Protein AF-A0A352EGH5-F1 (afdb_monomer_lite)

Sequence (110 aa):
MLSFKLWGNDFFRLSVKSLIQVILLFAGAKYGFWALTRVFLRNKSGNTYDEGRKYTIIQISKYLIYTVVIVIALETIGVKVTALLAASTALFVGLGLGLQDAFKDLSSGV

pLDDT: mean 77.27, std 14.77, range [36.56, 96.88]

Foldseek 3Di:
DDPDPPDDDPDWPPDVVLVVVLVVLVVVLVVVLVVVCVVLVVPPDDDPVVVVVSVVVSVVVNVVSVVVSVLVNCVSRVHPCVVVVVVVVVVVVVVCVVCVVVVVCVVVVD

Radius of gyration: 20.98 Å; chains: 1; bounding box: 51×36×54 Å

Structure (mmCIF, N/CA/C/O backbone):
data_AF-A0A352EGH5-F1
#
_entry.id   AF-A0A352EGH5-F1
#
loop_
_atom_site.group_PDB
_atom_site.id
_atom_site.type_symbol
_atom_site.label_atom_id
_atom_site.label_alt_id
_atom_site.label_comp_id
_atom_site.label_asym_id
_atom_site.label_entity_id
_atom_site.label_seq_id
_atom_site.pdbx_PDB_ins_code
_atom_site.Cartn_x
_atom_site.Cartn_y
_atom_site.Cartn_z
_atom_site.occupancy
_atom_site.B_iso_or_equiv
_atom_site.auth_seq_id
_atom_site.auth_comp_id
_atom_site.auth_asym_id
_atom_site.auth_atom_id
_atom_site.pdbx_PDB_model_num
ATOM 1 N N . MET A 1 1 ? -33.826 -17.198 20.526 1.00 36.56 1 MET A N 1
ATOM 2 C CA . MET A 1 1 ? -32.858 -18.266 20.196 1.00 36.56 1 MET A CA 1
ATOM 3 C C . MET A 1 1 ? -31.453 -17.669 20.148 1.00 36.56 1 MET A C 1
ATOM 5 O O . MET A 1 1 ? -31.142 -16.914 19.242 1.00 36.56 1 MET A O 1
ATOM 9 N N . LEU A 1 2 ? -30.690 -17.953 21.214 1.00 43.34 2 LEU A N 1
ATOM 10 C CA . LEU A 1 2 ? -29.228 -17.888 21.404 1.00 43.34 2 LEU A CA 1
ATOM 11 C C . LEU A 1 2 ? -28.482 -16.573 21.089 1.00 43.34 2 LEU A C 1
ATOM 13 O O . LEU A 1 2 ? -27.641 -16.499 20.199 1.00 43.34 2 LEU A O 1
ATOM 17 N N . SER A 1 3 ? -28.712 -15.570 21.943 1.00 52.97 3 SER A N 1
ATOM 18 C CA . SER A 1 3 ? -27.763 -14.481 22.212 1.00 52.97 3 SER A CA 1
ATOM 19 C C . SER A 1 3 ? -26.784 -14.938 23.302 1.00 52.97 3 SER A C 1
ATOM 21 O O . SER A 1 3 ? -27.116 -14.921 24.485 1.00 52.97 3 SER A O 1
ATOM 23 N N . PHE A 1 4 ? -25.598 -15.405 22.909 1.00 55.44 4 PHE A N 1
ATOM 24 C CA . PHE A 1 4 ? -24.517 -15.752 23.836 1.00 55.44 4 PHE A CA 1
ATOM 25 C C . PHE A 1 4 ? -23.601 -14.527 24.024 1.00 55.44 4 PHE A C 1
ATOM 27 O O . PHE A 1 4 ? -22.659 -14.306 23.264 1.00 55.44 4 PHE A O 1
ATOM 34 N N . LYS A 1 5 ? -23.909 -13.700 25.033 1.00 58.47 5 LYS A N 1
ATOM 35 C CA . LYS A 1 5 ? -22.984 -12.726 25.642 1.00 58.47 5 LYS A CA 1
ATOM 36 C C . LYS A 1 5 ? -22.303 -13.430 26.820 1.00 58.47 5 LYS A C 1
ATOM 38 O O . LYS A 1 5 ? -22.949 -13.620 27.842 1.00 58.47 5 LYS A O 1
ATOM 43 N N . LEU A 1 6 ? -21.041 -13.841 26.670 1.00 60.19 6 LEU A N 1
ATOM 44 C CA . LEU A 1 6 ? -20.316 -14.572 27.725 1.00 60.19 6 LEU A CA 1
ATOM 45 C C . LEU A 1 6 ? -19.438 -13.709 28.630 1.00 60.19 6 LEU A C 1
ATOM 47 O O . LEU A 1 6 ? -19.090 -14.170 29.707 1.00 60.19 6 LEU A O 1
ATOM 51 N N . TRP A 1 7 ? -19.086 -12.482 28.248 1.00 45.12 7 TRP A N 1
ATOM 52 C CA . TRP A 1 7 ? -18.328 -11.589 29.126 1.00 45.12 7 TRP A CA 1
ATOM 53 C C . TRP A 1 7 ? -18.297 -10.180 28.529 1.00 45.12 7 TRP A C 1
ATOM 55 O O . TRP A 1 7 ? -17.955 -10.015 27.358 1.00 45.12 7 TRP A O 1
ATOM 65 N N . GLY A 1 8 ? -18.682 -9.172 29.311 1.00 60.72 8 GLY A N 1
ATOM 66 C CA . GLY A 1 8 ? -18.516 -7.761 28.971 1.00 60.72 8 GLY A CA 1
ATOM 67 C C . GLY A 1 8 ? -17.147 -7.257 29.415 1.00 60.72 8 GLY A C 1
ATOM 68 O O . GLY A 1 8 ? -16.837 -7.332 30.596 1.00 60.72 8 GLY A O 1
ATOM 69 N N . ASN A 1 9 ? -16.350 -6.774 28.464 1.00 43.72 9 ASN A N 1
ATOM 70 C CA . ASN A 1 9 ? -15.312 -5.767 28.674 1.00 43.72 9 ASN A CA 1
ATOM 71 C C . ASN A 1 9 ? -15.113 -5.026 27.341 1.00 43.72 9 ASN A C 1
ATOM 73 O O . ASN A 1 9 ? -14.687 -5.606 26.342 1.00 43.72 9 ASN A O 1
ATOM 77 N N . ASP A 1 10 ? -15.472 -3.745 27.342 1.00 56.66 10 ASP A N 1
ATOM 78 C CA . ASP A 1 10 ? -15.596 -2.823 26.205 1.00 56.66 10 ASP A CA 1
ATOM 79 C C . ASP A 1 10 ? -14.270 -2.391 25.545 1.00 56.66 10 ASP A C 1
ATOM 81 O O . ASP A 1 10 ? -14.152 -1.263 25.076 1.00 56.66 10 ASP A O 1
ATOM 85 N N . PHE A 1 11 ? -13.254 -3.258 25.454 1.00 46.75 11 PHE A N 1
ATOM 86 C CA . PHE A 1 11 ? -11.950 -2.832 24.911 1.00 46.75 11 PHE A CA 1
ATOM 87 C C . PHE A 1 11 ? -11.363 -3.693 23.799 1.00 46.75 11 PHE A C 1
ATOM 89 O O . PHE A 1 11 ? -10.568 -3.181 23.019 1.00 46.75 11 PHE A O 1
ATOM 96 N N . PHE A 1 12 ? -11.800 -4.940 23.619 1.00 49.19 12 PHE A N 1
ATOM 97 C CA . PHE A 1 12 ? -11.346 -5.752 22.489 1.00 49.19 12 PHE A CA 1
ATOM 98 C C . PHE A 1 12 ? -12.459 -6.684 22.010 1.00 49.19 12 PHE A C 1
ATOM 100 O O . PHE A 1 12 ? -12.775 -7.685 22.647 1.00 49.19 12 PHE A O 1
ATOM 107 N N . ARG A 1 13 ? -13.024 -6.399 20.828 1.00 51.00 13 ARG A N 1
ATOM 108 C CA . ARG A 1 13 ? -13.897 -7.322 20.072 1.00 51.00 13 ARG A CA 1
ATOM 109 C C . ARG A 1 13 ? -13.072 -8.474 19.475 1.00 51.00 13 ARG A C 1
ATOM 111 O O . ARG A 1 13 ? -13.175 -8.776 18.285 1.00 51.00 13 ARG A O 1
ATOM 118 N N . LEU A 1 14 ? -12.249 -9.134 20.287 1.00 52.66 14 LEU A N 1
ATOM 119 C CA . LEU A 1 14 ? -11.620 -10.411 19.952 1.00 52.66 14 LEU A CA 1
ATOM 120 C C . LEU A 1 14 ? -12.695 -11.501 20.029 1.00 52.66 14 LEU A C 1
ATOM 122 O O . LEU A 1 14 ? -12.755 -12.314 20.942 1.00 52.66 14 LEU A O 1
ATOM 126 N N . SER A 1 15 ? -13.622 -11.453 19.077 1.00 61.34 15 SER A N 1
ATOM 127 C CA . SER A 1 15 ? -14.584 -12.514 18.829 1.00 61.34 15 SER A CA 1
ATOM 128 C C . SER A 1 15 ? -13.926 -13.531 17.900 1.00 61.34 15 SER A C 1
ATOM 130 O O . SER A 1 15 ? -13.140 -13.156 17.037 1.00 61.34 15 SER A O 1
ATOM 132 N N . VAL A 1 16 ? -14.286 -14.810 17.993 1.00 66.50 16 VAL A N 1
ATOM 133 C CA . VAL A 1 16 ? -13.816 -15.862 17.063 1.00 66.50 16 VAL A CA 1
ATOM 134 C C . VAL A 1 16 ? -13.963 -15.430 15.589 1.00 66.50 16 VAL A C 1
ATOM 136 O O . VAL A 1 16 ? -13.147 -15.788 14.743 1.00 66.50 16 VAL A O 1
ATOM 139 N N . LYS A 1 17 ? -14.943 -14.561 15.298 1.00 65.75 17 LYS A N 1
ATOM 140 C CA . LYS A 1 17 ? -15.120 -13.903 13.997 1.00 65.75 17 LYS A CA 1
ATOM 141 C C . LYS A 1 17 ? -13.915 -13.078 13.526 1.00 65.75 17 LYS A C 1
ATOM 143 O O . LYS A 1 17 ? -13.559 -13.216 12.363 1.00 65.75 17 LYS A O 1
ATOM 148 N N . SER A 1 18 ? -13.284 -12.250 14.364 1.00 66.06 18 SER A N 1
ATOM 149 C CA . SER A 1 18 ? -12.135 -11.428 13.940 1.00 66.06 18 SER A CA 1
ATOM 150 C C . SER A 1 18 ? -10.895 -12.282 13.686 1.00 66.06 18 SER A C 1
ATOM 152 O O . SER A 1 18 ? -10.163 -12.038 12.732 1.00 66.06 18 SER A O 1
ATOM 154 N N . LEU A 1 19 ? -10.716 -13.354 14.456 1.00 72.75 19 LEU A N 1
ATOM 155 C CA . LEU A 1 19 ? -9.631 -14.316 14.256 1.00 72.75 19 LEU A CA 1
ATOM 156 C C . LEU A 1 19 ? -9.785 -15.069 12.920 1.00 72.75 19 LEU A C 1
ATOM 158 O O . LEU A 1 19 ? -8.840 -15.157 12.137 1.00 72.75 19 LEU A O 1
ATOM 162 N N . ILE A 1 20 ? -11.006 -15.512 12.602 1.00 77.81 20 ILE A N 1
ATOM 163 C CA . ILE A 1 20 ? -11.352 -16.094 11.294 1.00 77.81 20 ILE A CA 1
ATOM 164 C C . ILE A 1 20 ? -11.155 -15.077 10.158 1.00 77.81 20 ILE A C 1
ATOM 166 O O . ILE A 1 20 ? -10.649 -15.433 9.095 1.00 77.81 20 ILE A O 1
ATOM 170 N N . GLN A 1 21 ? -11.520 -13.811 10.372 1.00 74.06 21 GLN A N 1
ATOM 171 C CA . GLN A 1 21 ? -11.407 -12.748 9.372 1.00 74.06 21 GLN A CA 1
ATOM 172 C C . GLN A 1 21 ? -9.944 -12.410 9.043 1.00 74.06 21 GLN A C 1
ATOM 174 O O . GLN A 1 21 ? -9.608 -12.241 7.873 1.00 74.06 21 GLN A O 1
ATOM 179 N N . VAL A 1 22 ? -9.053 -12.408 10.041 1.00 75.56 22 VAL A N 1
ATOM 180 C CA . VAL A 1 22 ? -7.603 -12.262 9.833 1.00 75.56 22 VAL A CA 1
ATOM 181 C C . VAL A 1 22 ? -7.045 -13.444 9.036 1.00 75.56 22 VAL A C 1
ATOM 183 O O . VAL A 1 22 ? -6.310 -13.235 8.072 1.00 75.56 22 VAL A O 1
ATOM 186 N N . ILE A 1 23 ? -7.433 -14.682 9.364 1.00 80.12 23 ILE A N 1
ATOM 187 C CA . ILE A 1 23 ? -7.014 -15.873 8.603 1.00 80.12 23 ILE A CA 1
ATOM 188 C C . ILE A 1 23 ? -7.489 -15.787 7.143 1.00 80.12 23 ILE A C 1
ATOM 190 O O . ILE A 1 23 ? -6.711 -16.059 6.229 1.00 80.12 23 ILE A O 1
ATOM 194 N N . LEU A 1 24 ? -8.735 -15.358 6.910 1.00 80.12 24 LEU A N 1
ATOM 195 C CA . LEU A 1 24 ? -9.287 -15.132 5.570 1.00 80.12 24 LEU A CA 1
ATOM 196 C C . LEU A 1 24 ? -8.528 -14.047 4.799 1.00 80.12 24 LEU A C 1
ATOM 198 O O . LEU A 1 24 ? -8.276 -14.220 3.609 1.00 80.12 24 LEU A O 1
ATOM 202 N N . LEU A 1 25 ? -8.116 -12.964 5.461 1.00 80.81 25 LEU A N 1
ATOM 203 C CA . LEU A 1 25 ? -7.296 -11.916 4.850 1.00 80.81 25 LEU A CA 1
ATOM 204 C C . LEU A 1 25 ? -5.921 -12.435 4.436 1.00 80.81 25 LEU A C 1
ATOM 206 O O . LEU A 1 25 ? -5.502 -12.202 3.304 1.00 80.81 25 LEU A O 1
ATOM 210 N N . PHE A 1 26 ? -5.238 -13.185 5.303 1.00 78.88 26 PHE A N 1
ATOM 211 C CA . PHE A 1 26 ? -3.960 -13.809 4.955 1.00 78.88 26 PHE A CA 1
ATOM 212 C C . PHE A 1 26 ? -4.110 -14.853 3.838 1.00 78.88 26 PHE A C 1
ATOM 214 O O . PHE A 1 26 ? -3.248 -14.947 2.961 1.00 78.88 26 PHE A O 1
ATOM 221 N N . ALA A 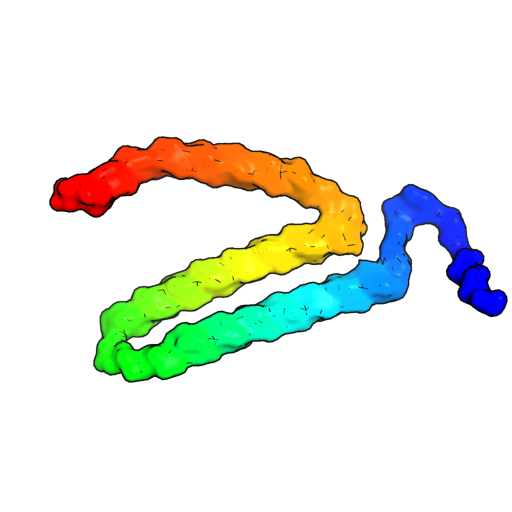1 27 ? -5.212 -15.607 3.816 1.00 83.75 27 ALA A N 1
ATOM 222 C CA . ALA A 1 27 ? -5.521 -16.528 2.726 1.00 83.75 27 ALA A CA 1
ATOM 223 C C . ALA A 1 27 ? -5.764 -15.778 1.403 1.00 83.75 27 ALA A C 1
ATOM 225 O O . ALA A 1 27 ? -5.193 -16.148 0.376 1.00 83.75 27 ALA A O 1
ATOM 226 N N . GLY A 1 28 ? -6.537 -14.688 1.437 1.00 80.62 28 GLY A N 1
ATOM 227 C CA . GLY A 1 28 ? -6.776 -13.806 0.294 1.00 80.62 28 GLY A CA 1
ATOM 228 C C . GLY A 1 28 ? -5.495 -13.152 -0.219 1.00 80.62 28 GLY A C 1
ATOM 229 O O . GLY A 1 28 ? -5.262 -13.121 -1.422 1.00 80.62 28 GLY A O 1
ATOM 230 N N . ALA A 1 29 ? -4.607 -12.726 0.679 1.00 78.38 29 ALA A N 1
ATOM 231 C CA . ALA A 1 29 ? -3.286 -12.199 0.349 1.00 78.38 29 ALA A CA 1
ATOM 232 C C . ALA A 1 29 ? -2.418 -13.225 -0.381 1.00 78.38 29 ALA A C 1
ATOM 234 O O . ALA A 1 29 ? -1.836 -12.934 -1.427 1.00 78.38 29 ALA A O 1
ATOM 235 N N . LYS A 1 30 ? -2.360 -14.452 0.153 1.00 79.38 30 LYS A N 1
ATOM 236 C CA . LYS A 1 30 ? -1.624 -15.563 -0.455 1.00 79.38 30 LYS A CA 1
ATOM 237 C C . LYS A 1 30 ? -2.188 -15.897 -1.836 1.00 79.38 30 LYS A C 1
ATOM 239 O O . LYS A 1 30 ? -1.416 -16.112 -2.768 1.00 79.38 30 LYS A O 1
ATOM 244 N N . TYR A 1 31 ? -3.514 -15.889 -1.977 1.00 82.56 31 TYR A N 1
ATOM 245 C CA . TYR A 1 31 ? -4.193 -16.112 -3.251 1.00 82.56 31 TYR A CA 1
ATOM 246 C C . TYR A 1 31 ? -3.932 -14.982 -4.256 1.00 82.56 31 TYR A C 1
ATOM 248 O O . TYR A 1 31 ? -3.600 -15.254 -5.406 1.00 82.56 31 TYR A O 1
ATOM 256 N N . GLY A 1 32 ? -4.006 -13.721 -3.825 1.00 78.62 32 GLY A N 1
ATOM 257 C CA . GLY A 1 32 ? -3.729 -12.548 -4.653 1.00 78.62 32 GLY A CA 1
ATOM 258 C C . GLY A 1 32 ? -2.285 -12.520 -5.146 1.00 78.62 32 GLY A C 1
ATOM 259 O O . GLY A 1 32 ? -2.048 -12.346 -6.340 1.00 78.62 32 GLY A O 1
ATOM 260 N N . PHE A 1 33 ? -1.320 -12.792 -4.262 1.00 77.50 33 PHE A N 1
ATOM 261 C CA . PHE A 1 33 ? 0.083 -12.922 -4.653 1.00 77.50 33 PHE A CA 1
ATOM 262 C C . PHE A 1 33 ? 0.283 -14.046 -5.674 1.00 77.50 33 PHE A C 1
ATOM 264 O O . PHE A 1 33 ? 0.953 -13.840 -6.687 1.00 77.50 33 PHE A O 1
ATOM 271 N N . TRP A 1 34 ? -0.324 -15.211 -5.436 1.00 79.38 34 TRP A N 1
ATOM 272 C CA . TRP A 1 34 ? -0.262 -16.351 -6.350 1.00 79.38 34 TRP A CA 1
ATOM 273 C C . TRP A 1 34 ? -0.894 -16.048 -7.717 1.00 79.38 34 TRP A C 1
ATOM 275 O O . TRP A 1 34 ? -0.328 -16.410 -8.747 1.00 79.38 34 TRP A O 1
ATOM 285 N N . ALA A 1 35 ? -2.025 -15.340 -7.751 1.00 76.38 35 ALA A N 1
ATOM 286 C CA . ALA A 1 35 ? -2.666 -14.904 -8.988 1.00 76.38 35 ALA A CA 1
ATOM 287 C C . ALA A 1 35 ? -1.768 -13.933 -9.769 1.00 76.38 35 ALA A C 1
ATOM 289 O O . ALA A 1 35 ? -1.573 -14.108 -10.972 1.00 76.38 35 ALA A O 1
ATOM 290 N N . LEU A 1 36 ? -1.160 -12.961 -9.082 1.00 73.12 36 LEU A N 1
ATOM 291 C CA . LEU A 1 36 ? -0.288 -11.970 -9.705 1.00 73.12 36 LEU A CA 1
ATOM 292 C C . LEU A 1 36 ? 0.986 -12.609 -10.274 1.00 73.12 36 LEU A C 1
ATOM 294 O O . LEU A 1 36 ? 1.331 -12.386 -11.433 1.00 73.12 36 LEU A O 1
ATOM 298 N N . THR A 1 37 ? 1.649 -13.471 -9.495 1.00 70.81 37 THR A N 1
ATOM 299 C CA . THR A 1 37 ? 2.821 -14.222 -9.978 1.00 70.81 37 THR A CA 1
ATOM 300 C C . THR A 1 37 ? 2.458 -15.135 -11.139 1.00 70.81 37 THR A C 1
ATOM 302 O O . THR A 1 37 ? 3.201 -15.189 -12.111 1.00 70.81 37 THR A O 1
ATOM 305 N N . ARG A 1 38 ? 1.301 -15.805 -11.111 1.00 72.81 38 ARG A N 1
ATOM 306 C CA . ARG A 1 38 ? 0.849 -16.654 -12.221 1.00 72.81 38 ARG A CA 1
ATOM 307 C C . ARG A 1 38 ? 0.599 -15.864 -13.510 1.00 72.81 38 ARG A C 1
ATOM 309 O O 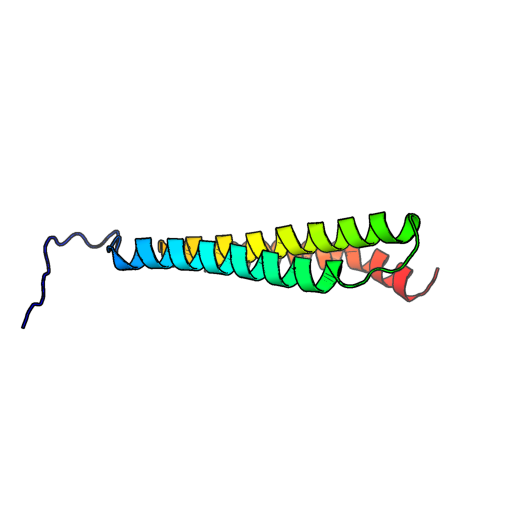. ARG A 1 38 ? 0.895 -16.380 -14.584 1.00 72.81 38 ARG A O 1
ATOM 316 N N . VAL A 1 39 ? 0.066 -14.646 -13.427 1.00 70.88 39 VAL A N 1
ATOM 317 C CA . VAL A 1 39 ? -0.159 -13.788 -14.603 1.00 70.88 39 VAL A CA 1
ATOM 318 C C . VAL A 1 39 ? 1.169 -13.284 -15.175 1.00 70.88 39 VAL A C 1
ATOM 320 O O . VAL A 1 39 ? 1.392 -13.408 -16.377 1.00 70.88 39 VAL A O 1
ATOM 323 N N . PHE A 1 40 ? 2.084 -12.801 -14.331 1.00 65.75 40 PHE A N 1
ATOM 324 C CA . PHE A 1 40 ? 3.379 -12.275 -14.781 1.00 65.75 40 PHE A CA 1
ATOM 325 C C . PHE A 1 40 ? 4.354 -13.365 -15.264 1.00 65.75 40 PHE A C 1
ATOM 327 O O . PHE A 1 40 ? 5.048 -13.163 -16.259 1.00 65.75 40 PHE A O 1
ATOM 334 N N . LEU A 1 41 ? 4.376 -14.543 -14.629 1.00 64.62 41 LEU A N 1
ATOM 335 C CA . LEU A 1 41 ? 5.248 -15.669 -15.010 1.00 64.62 41 LEU A CA 1
ATOM 336 C C . LEU A 1 41 ? 4.760 -16.428 -16.256 1.00 64.62 41 LEU A C 1
ATOM 338 O O . LEU A 1 41 ? 5.479 -17.272 -16.789 1.00 64.62 41 LEU A O 1
ATOM 342 N N . ARG A 1 42 ? 3.547 -16.146 -16.745 1.00 62.56 42 ARG A N 1
ATOM 343 C CA . ARG A 1 42 ? 3.012 -16.751 -17.974 1.00 62.56 42 ARG A CA 1
ATOM 344 C C . ARG A 1 42 ? 3.616 -16.139 -19.244 1.00 62.56 42 ARG A C 1
ATOM 346 O O . ARG A 1 42 ? 3.590 -16.788 -20.289 1.00 62.56 42 ARG A O 1
ATOM 353 N N . ASN A 1 43 ? 4.239 -14.960 -19.151 1.00 57.00 43 ASN A N 1
ATOM 354 C CA . ASN A 1 43 ? 5.010 -14.366 -20.244 1.00 57.00 43 ASN A CA 1
ATOM 355 C C . ASN A 1 43 ? 6.420 -14.982 -20.329 1.00 57.00 43 ASN A C 1
ATOM 357 O O . ASN A 1 43 ? 7.422 -14.410 -19.886 1.00 57.00 43 ASN A O 1
ATOM 361 N N . LYS A 1 44 ? 6.503 -16.159 -20.964 1.00 55.38 44 LYS A N 1
ATOM 362 C CA . LYS A 1 44 ? 7.758 -16.748 -21.455 1.00 55.38 44 LYS A CA 1
ATOM 363 C C . LYS A 1 44 ? 8.300 -15.938 -22.642 1.00 55.38 44 LYS A C 1
ATOM 365 O O . LYS A 1 44 ? 8.194 -16.364 -23.784 1.00 55.38 44 LYS A O 1
ATOM 370 N N . SER A 1 45 ? 8.878 -14.770 -22.382 1.00 51.19 45 SER A N 1
ATOM 371 C CA . SER A 1 45 ? 9.685 -14.047 -23.375 1.00 51.19 45 SER A CA 1
ATOM 372 C C . SER A 1 45 ? 11.166 -14.132 -22.999 1.00 51.19 45 SER A C 1
ATOM 374 O O . SER A 1 45 ? 11.658 -13.346 -22.194 1.00 51.19 45 SER A O 1
ATOM 376 N N . GLY A 1 46 ? 11.799 -15.220 -23.440 1.00 56.53 46 GLY A N 1
ATOM 377 C CA . GLY A 1 46 ? 12.949 -15.246 -24.353 1.00 56.53 46 GLY A CA 1
ATOM 378 C C . GLY A 1 46 ? 14.301 -14.580 -24.065 1.00 56.53 46 GLY A C 1
ATOM 379 O O . GLY A 1 46 ? 15.219 -14.912 -24.805 1.00 56.53 46 GLY A O 1
ATOM 380 N N . ASN A 1 47 ? 14.502 -13.690 -23.086 1.00 59.09 47 ASN A N 1
ATOM 381 C CA . ASN A 1 47 ? 15.798 -12.992 -22.983 1.00 59.09 47 ASN A CA 1
ATOM 382 C C . ASN A 1 47 ? 16.268 -12.768 -21.537 1.00 59.09 47 ASN A C 1
ATOM 384 O O . ASN A 1 47 ? 15.522 -12.254 -20.707 1.00 59.09 47 ASN A O 1
ATOM 388 N N . THR A 1 48 ? 17.525 -13.107 -21.236 1.00 60.03 48 THR A N 1
ATOM 389 C CA . THR A 1 48 ? 18.115 -13.072 -19.880 1.00 60.03 48 THR A CA 1
ATOM 390 C C . THR A 1 48 ? 18.104 -11.670 -19.254 1.00 60.03 48 THR A C 1
ATOM 392 O O . THR A 1 48 ? 17.994 -11.536 -18.039 1.00 60.03 48 THR A O 1
ATOM 395 N N . TYR A 1 49 ? 18.159 -10.615 -20.078 1.00 58.69 49 TYR A N 1
ATOM 396 C CA . TYR A 1 49 ? 18.052 -9.217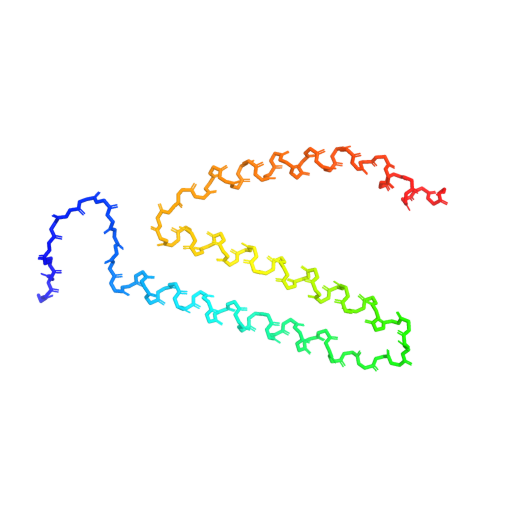 -19.635 1.00 58.69 49 TYR A CA 1
ATOM 397 C C . TYR A 1 49 ? 16.641 -8.854 -19.134 1.00 58.69 49 TYR A C 1
ATOM 399 O O . TYR A 1 49 ? 16.485 -8.099 -18.175 1.00 58.69 49 TYR A O 1
ATOM 407 N N . ASP A 1 50 ? 15.603 -9.435 -19.738 1.00 71.25 50 ASP A N 1
ATOM 408 C CA . ASP A 1 50 ? 14.207 -9.188 -19.365 1.00 71.25 50 ASP A CA 1
ATOM 409 C C . ASP A 1 50 ? 13.829 -9.894 -18.052 1.00 71.25 50 ASP A C 1
ATOM 411 O O . ASP A 1 50 ? 12.948 -9.440 -17.323 1.00 71.25 50 ASP A O 1
ATOM 415 N N . GLU A 1 51 ? 14.524 -10.981 -17.704 1.00 73.69 51 GLU A N 1
ATOM 416 C CA . GLU A 1 51 ? 14.280 -11.730 -16.466 1.00 73.69 51 GLU A CA 1
ATOM 417 C C . GLU A 1 51 ? 14.595 -10.911 -15.208 1.00 73.69 51 GLU A C 1
ATOM 419 O O . GLU A 1 51 ? 13.807 -10.922 -14.261 1.00 73.69 51 GLU A O 1
ATOM 424 N N . GLY A 1 52 ? 15.676 -10.121 -15.212 1.00 77.12 52 GLY A N 1
ATOM 425 C CA . GLY A 1 52 ? 15.994 -9.220 -14.098 1.00 77.12 52 GLY A CA 1
ATOM 426 C C . GLY A 1 52 ? 14.902 -8.169 -13.878 1.00 77.12 52 GLY A C 1
ATOM 427 O O . GLY A 1 52 ? 14.435 -7.964 -12.758 1.00 77.12 52 GLY A O 1
ATOM 428 N N . ARG A 1 53 ? 14.410 -7.565 -14.966 1.00 79.62 53 ARG A N 1
ATOM 429 C CA . ARG A 1 53 ? 13.336 -6.563 -14.924 1.00 79.62 53 ARG A CA 1
ATOM 430 C C . ARG A 1 53 ? 12.005 -7.165 -14.469 1.00 79.62 53 ARG A C 1
ATOM 432 O O . ARG A 1 53 ? 11.328 -6.577 -13.624 1.00 79.62 53 ARG A O 1
ATOM 439 N N . LYS A 1 54 ? 11.643 -8.354 -14.967 1.00 78.56 54 LYS A N 1
ATOM 440 C CA . LYS A 1 54 ? 10.458 -9.103 -14.510 1.00 78.56 54 LYS A CA 1
ATOM 441 C C . LYS A 1 54 ? 10.548 -9.437 -13.025 1.00 78.56 54 LYS A C 1
ATOM 443 O O . LYS A 1 54 ? 9.569 -9.242 -12.305 1.00 78.56 54 LYS A O 1
ATOM 448 N N . TYR A 1 55 ? 11.710 -9.894 -12.559 1.00 81.44 55 TYR A N 1
ATOM 449 C CA . TYR A 1 55 ? 11.935 -10.210 -11.153 1.00 81.44 55 TYR A CA 1
ATOM 450 C C . TYR A 1 55 ? 11.716 -8.981 -10.264 1.00 81.44 55 TYR A C 1
ATOM 452 O O . TYR A 1 55 ? 10.952 -9.050 -9.300 1.00 81.44 55 TYR A O 1
ATOM 460 N N . THR A 1 56 ? 12.283 -7.829 -10.636 1.00 85.00 56 THR A N 1
ATOM 461 C CA . THR A 1 56 ? 12.069 -6.566 -9.916 1.00 85.00 56 THR A CA 1
ATOM 462 C C . THR A 1 56 ? 10.591 -6.164 -9.881 1.00 85.00 56 THR A C 1
ATOM 464 O O . THR A 1 56 ? 10.083 -5.824 -8.815 1.00 85.00 56 THR A O 1
ATOM 467 N N . ILE A 1 57 ? 9.864 -6.256 -11.001 1.00 84.44 57 ILE A N 1
ATOM 468 C CA . ILE A 1 57 ? 8.428 -5.916 -11.063 1.00 84.44 57 ILE A CA 1
ATOM 469 C C . ILE A 1 57 ? 7.593 -6.839 -10.164 1.00 84.44 57 ILE A C 1
ATOM 471 O O . ILE A 1 57 ? 6.730 -6.368 -9.414 1.00 84.44 57 ILE A O 1
ATOM 475 N N . ILE A 1 58 ? 7.857 -8.149 -10.204 1.00 82.12 58 ILE A N 1
ATOM 476 C CA . ILE A 1 58 ? 7.183 -9.136 -9.349 1.00 82.12 58 ILE A CA 1
ATOM 477 C C . ILE A 1 58 ? 7.487 -8.852 -7.875 1.00 82.12 58 ILE A C 1
ATOM 479 O O . ILE A 1 58 ? 6.583 -8.899 -7.040 1.00 82.12 58 ILE A O 1
ATOM 483 N N . GLN A 1 59 ? 8.738 -8.526 -7.549 1.00 84.94 59 GLN A N 1
ATOM 484 C CA . GLN A 1 59 ? 9.160 -8.224 -6.187 1.00 84.94 59 GLN A CA 1
ATOM 485 C C . GLN A 1 59 ? 8.495 -6.946 -5.657 1.00 84.94 59 GLN A C 1
ATOM 487 O O . GLN A 1 59 ? 7.919 -6.979 -4.571 1.00 84.94 59 GLN A O 1
ATOM 492 N N . ILE A 1 60 ? 8.489 -5.851 -6.423 1.00 86.19 60 ILE A N 1
ATOM 493 C CA . ILE A 1 60 ? 7.800 -4.602 -6.050 1.00 86.19 60 ILE A CA 1
ATOM 494 C C . ILE A 1 60 ? 6.310 -4.872 -5.815 1.00 86.19 60 ILE A C 1
ATOM 496 O O . ILE A 1 60 ? 5.755 -4.481 -4.787 1.00 86.19 60 ILE A O 1
ATOM 500 N N . SER A 1 61 ? 5.676 -5.615 -6.724 1.00 84.94 61 SER A N 1
ATOM 501 C CA . SER A 1 61 ? 4.254 -5.946 -6.621 1.00 84.94 61 SER A CA 1
ATOM 502 C C . SER A 1 61 ? 3.947 -6.830 -5.408 1.00 84.94 61 SER A C 1
ATOM 504 O O . SER A 1 61 ? 2.934 -6.626 -4.741 1.00 84.94 61 SER A O 1
ATOM 506 N N . LYS A 1 62 ? 4.839 -7.775 -5.067 1.00 82.44 62 LYS A N 1
ATOM 507 C CA . LYS A 1 62 ? 4.754 -8.574 -3.835 1.00 82.44 62 LYS A CA 1
ATOM 508 C C . LYS A 1 62 ? 4.686 -7.660 -2.619 1.00 82.44 62 LYS A C 1
ATOM 510 O O . LYS A 1 62 ? 3.734 -7.752 -1.851 1.00 82.44 62 LYS A O 1
ATOM 515 N N . TYR A 1 63 ? 5.668 -6.779 -2.447 1.00 85.25 63 TYR A N 1
ATOM 516 C CA . TYR A 1 63 ? 5.717 -5.900 -1.280 1.00 85.25 63 TYR A CA 1
ATOM 517 C C . TYR A 1 63 ? 4.509 -4.960 -1.214 1.00 85.25 63 TYR A C 1
ATOM 519 O O . TYR A 1 63 ? 3.969 -4.765 -0.130 1.00 85.25 63 TYR A O 1
ATOM 527 N N . LEU A 1 64 ? 4.017 -4.464 -2.354 1.00 86.50 64 LEU A N 1
ATOM 528 C CA . LEU A 1 64 ? 2.817 -3.624 -2.408 1.00 86.50 64 LEU A CA 1
ATOM 529 C C . LEU A 1 64 ? 1.569 -4.376 -1.913 1.00 86.50 64 LEU A C 1
ATOM 531 O O . LEU A 1 64 ? 0.854 -3.873 -1.047 1.00 86.50 64 LEU A O 1
ATOM 535 N N . ILE A 1 65 ? 1.348 -5.608 -2.385 1.00 84.62 65 ILE A N 1
ATOM 536 C CA . ILE A 1 65 ? 0.237 -6.460 -1.924 1.00 84.62 65 ILE A CA 1
ATOM 537 C C . ILE A 1 65 ? 0.342 -6.723 -0.419 1.00 84.62 65 ILE A C 1
ATOM 539 O O . ILE A 1 65 ? -0.644 -6.574 0.302 1.00 84.62 65 ILE A O 1
ATOM 543 N N . TYR A 1 66 ? 1.530 -7.096 0.069 1.00 83.56 66 TYR A N 1
ATOM 544 C CA . TYR A 1 66 ? 1.739 -7.358 1.495 1.00 83.56 66 TYR A CA 1
ATOM 545 C C . TYR A 1 66 ? 1.456 -6.118 2.353 1.00 83.56 66 TYR A C 1
ATOM 547 O O . TYR A 1 66 ? 0.802 -6.248 3.386 1.00 83.56 66 TYR A O 1
ATOM 555 N N . THR A 1 67 ? 1.867 -4.925 1.916 1.00 87.81 67 THR A N 1
ATOM 556 C CA . THR A 1 67 ? 1.564 -3.665 2.613 1.00 87.81 67 THR A CA 1
ATOM 557 C C . THR A 1 67 ? 0.057 -3.441 2.746 1.00 87.81 67 THR A C 1
ATOM 559 O O . THR A 1 67 ? -0.421 -3.182 3.849 1.00 87.81 67 THR A O 1
ATOM 562 N N . VAL A 1 68 ? -0.712 -3.602 1.663 1.00 86.75 68 VAL A N 1
ATOM 563 C CA . VAL A 1 68 ? -2.180 -3.446 1.692 1.00 86.75 68 VAL A CA 1
ATOM 564 C C . VAL A 1 68 ? -2.824 -4.447 2.653 1.00 86.75 68 VAL A C 1
ATOM 566 O O . VAL A 1 68 ? -3.669 -4.084 3.467 1.00 86.75 68 VAL A O 1
ATOM 569 N N . VAL A 1 69 ? -2.389 -5.705 2.606 1.00 84.25 69 VAL A N 1
ATOM 570 C CA . VAL A 1 69 ? -2.911 -6.771 3.472 1.00 84.25 69 VAL A CA 1
ATOM 571 C C . VAL A 1 69 ? -2.635 -6.477 4.943 1.00 84.25 69 VAL A C 1
ATOM 573 O O . VAL A 1 69 ? -3.522 -6.671 5.770 1.00 84.25 69 VAL A O 1
ATOM 576 N N . ILE A 1 70 ? -1.438 -5.985 5.275 1.00 83.69 70 ILE A N 1
ATOM 577 C CA . ILE A 1 70 ? -1.079 -5.608 6.648 1.00 83.69 70 ILE A CA 1
ATOM 578 C C . ILE A 1 70 ? -1.979 -4.475 7.146 1.00 83.69 70 ILE A C 1
ATOM 580 O O . ILE A 1 70 ? -2.482 -4.558 8.264 1.00 83.69 70 ILE A O 1
ATOM 584 N N . VAL A 1 71 ? -2.234 -3.452 6.325 1.00 88.94 71 VAL A N 1
ATOM 585 C CA . VAL A 1 71 ? -3.138 -2.347 6.687 1.00 88.94 71 VAL A CA 1
ATOM 586 C C . VAL A 1 71 ? -4.542 -2.871 7.001 1.00 88.94 71 VAL A C 1
ATOM 588 O O . VAL A 1 71 ? -5.087 -2.559 8.057 1.00 88.94 71 VAL A O 1
ATOM 591 N N . ILE A 1 72 ? -5.104 -3.723 6.139 1.00 83.31 72 ILE A N 1
ATOM 592 C CA . ILE A 1 72 ? -6.452 -4.278 6.339 1.00 83.31 72 ILE A CA 1
ATOM 593 C C . ILE A 1 72 ? -6.490 -5.220 7.559 1.00 83.31 72 ILE A C 1
ATOM 595 O O . ILE A 1 72 ? -7.466 -5.247 8.313 1.00 83.31 72 ILE A O 1
ATOM 599 N N . ALA A 1 73 ? -5.420 -5.984 7.801 1.00 81.56 73 ALA A N 1
ATOM 600 C CA . ALA A 1 73 ? -5.307 -6.840 8.979 1.00 81.56 73 ALA A CA 1
ATOM 601 C C . ALA A 1 73 ? -5.276 -6.017 10.278 1.00 81.56 73 ALA A C 1
ATOM 603 O O . ALA A 1 73 ? -5.987 -6.350 11.226 1.00 81.56 73 ALA A O 1
ATOM 604 N N . LEU A 1 74 ? -4.510 -4.921 10.309 1.00 82.31 74 LEU A N 1
ATOM 605 C CA . LEU A 1 74 ? -4.467 -3.993 11.441 1.00 82.31 74 LEU A CA 1
ATOM 606 C C . LEU A 1 74 ? -5.844 -3.366 11.704 1.00 82.31 74 LEU A C 1
ATOM 608 O O . LEU A 1 74 ? -6.287 -3.328 12.853 1.00 82.31 74 LEU A O 1
ATOM 612 N N . GLU A 1 75 ? -6.552 -2.954 10.651 1.00 82.94 75 GLU A N 1
ATOM 613 C CA . GLU A 1 75 ? -7.924 -2.440 10.750 1.00 82.94 75 GLU A CA 1
ATOM 614 C C . GLU A 1 75 ? -8.883 -3.471 11.360 1.00 82.94 75 GLU A C 1
ATOM 616 O O . GLU A 1 75 ? -9.674 -3.156 12.249 1.00 82.94 75 GLU A O 1
ATOM 621 N N . THR A 1 76 ? -8.758 -4.734 10.945 1.00 76.56 76 THR A N 1
ATOM 622 C CA . THR A 1 76 ? -9.598 -5.846 11.421 1.00 76.56 76 THR A CA 1
ATOM 623 C C . THR A 1 76 ? -9.395 -6.143 12.912 1.00 76.56 76 THR A C 1
ATOM 625 O O . THR A 1 76 ? -10.325 -6.583 13.589 1.00 76.56 76 THR A O 1
ATOM 628 N N . ILE A 1 77 ? -8.199 -5.881 13.446 1.00 74.44 77 ILE A N 1
ATOM 629 C CA . ILE A 1 77 ? -7.871 -6.050 14.874 1.00 74.44 77 ILE A CA 1
ATOM 630 C C . ILE A 1 77 ? -8.325 -4.824 15.702 1.00 74.44 77 ILE A C 1
ATOM 632 O O . ILE A 1 77 ? -8.276 -4.845 16.930 1.00 74.44 77 ILE A O 1
ATOM 636 N N . GLY A 1 78 ? -8.845 -3.777 15.050 1.00 73.56 78 GLY A N 1
ATOM 637 C CA . GLY A 1 78 ? -9.347 -2.560 15.692 1.00 73.56 78 GLY A CA 1
ATOM 638 C C . GLY A 1 78 ? -8.301 -1.454 15.833 1.00 73.56 78 GLY A C 1
ATOM 639 O O . GLY A 1 78 ? -8.539 -0.472 16.537 1.00 73.56 78 GLY A O 1
ATOM 640 N N . VAL A 1 79 ? -7.147 -1.580 15.170 1.00 83.19 79 VAL A N 1
ATOM 641 C CA . VAL A 1 79 ? -6.151 -0.505 15.114 1.00 83.19 79 VAL A CA 1
ATOM 642 C C . VAL A 1 79 ? -6.681 0.610 14.218 1.00 83.19 79 VAL A C 1
ATOM 644 O O . VAL A 1 79 ? -7.121 0.369 13.094 1.00 83.19 79 VAL A O 1
ATOM 647 N N . LYS A 1 80 ? -6.599 1.858 14.688 1.00 86.06 80 LYS A N 1
ATOM 648 C CA . LYS A 1 80 ? -7.009 3.041 13.920 1.00 86.06 80 LYS A CA 1
ATOM 649 C C . LYS A 1 80 ? -5.988 3.366 12.820 1.00 86.06 80 LYS A C 1
ATOM 651 O O . LYS A 1 80 ? -5.207 4.309 12.928 1.00 86.06 80 LYS A O 1
ATOM 656 N N . VAL A 1 81 ? -6.010 2.584 11.743 1.00 91.44 81 VAL A N 1
ATOM 657 C CA . VAL A 1 81 ? -5.109 2.721 10.584 1.00 91.44 81 VAL A CA 1
ATOM 658 C C . VAL A 1 81 ? -5.264 4.036 9.825 1.00 91.44 81 VAL A C 1
ATOM 660 O O . VAL A 1 81 ? -4.335 4.432 9.132 1.00 91.44 81 VAL A O 1
ATOM 663 N N . THR A 1 82 ? -6.367 4.770 9.994 1.00 91.75 82 THR A N 1
ATOM 664 C CA . THR A 1 82 ? -6.575 6.081 9.354 1.00 91.75 82 THR A CA 1
ATOM 665 C C . THR A 1 82 ? -5.430 7.060 9.631 1.00 91.75 82 THR A C 1
ATOM 667 O O . THR A 1 82 ? -4.996 7.763 8.725 1.00 91.75 82 THR A O 1
ATOM 670 N N . ALA A 1 83 ? -4.906 7.085 10.862 1.00 92.88 83 ALA A N 1
ATOM 671 C CA . ALA A 1 83 ? -3.785 7.957 11.216 1.00 92.88 83 ALA A CA 1
ATOM 672 C C . ALA A 1 83 ? -2.477 7.511 10.542 1.00 92.88 83 ALA A C 1
ATOM 674 O O . ALA A 1 83 ? -1.724 8.343 10.041 1.00 92.88 83 ALA A O 1
ATOM 675 N N . LEU A 1 84 ? -2.241 6.197 10.477 1.00 92.75 84 LEU A N 1
ATOM 676 C CA . LEU A 1 84 ? -1.088 5.616 9.791 1.00 92.75 84 LEU A CA 1
ATOM 677 C C . LEU A 1 84 ? -1.135 5.931 8.293 1.00 92.75 84 LEU A C 1
ATOM 679 O O . LEU A 1 84 ? -0.148 6.401 7.742 1.00 92.75 84 LEU A O 1
ATOM 683 N N . LEU A 1 85 ? -2.294 5.759 7.653 1.00 94.00 85 LEU A N 1
ATOM 684 C CA . LEU A 1 85 ? -2.488 6.070 6.237 1.00 94.00 85 LEU A CA 1
ATOM 685 C C . LEU A 1 85 ? -2.338 7.562 5.940 1.00 94.00 85 LEU A C 1
ATOM 687 O O . LEU A 1 85 ? -1.728 7.914 4.932 1.00 94.00 85 LEU A O 1
ATOM 691 N N . ALA A 1 86 ? -2.841 8.441 6.809 1.00 95.31 86 ALA A N 1
ATOM 692 C CA . ALA A 1 86 ? -2.649 9.882 6.669 1.00 95.31 86 ALA A CA 1
ATOM 693 C C . ALA A 1 86 ? -1.160 10.259 6.746 1.00 95.31 86 ALA A C 1
ATOM 695 O O . ALA A 1 86 ? -0.665 10.986 5.885 1.00 95.31 86 ALA A O 1
ATOM 696 N N . ALA A 1 87 ? -0.426 9.704 7.716 1.00 95.50 87 ALA A N 1
ATOM 697 C CA . ALA A 1 87 ? 1.013 9.915 7.849 1.00 95.50 87 ALA A CA 1
ATOM 698 C C . ALA A 1 87 ? 1.793 9.354 6.647 1.00 95.50 87 ALA A C 1
ATOM 700 O O . ALA A 1 87 ? 2.643 10.042 6.087 1.00 95.50 87 ALA A O 1
ATOM 701 N N . SER A 1 88 ? 1.471 8.137 6.194 1.00 94.44 88 SER A N 1
ATOM 702 C CA . SER A 1 88 ? 2.068 7.552 4.990 1.00 94.44 88 SER A CA 1
ATOM 703 C C . SER A 1 88 ? 1.781 8.399 3.754 1.00 94.44 88 SER A C 1
ATOM 705 O O . SER A 1 88 ? 2.688 8.641 2.971 1.00 94.44 88 SER A O 1
ATOM 707 N N . THR A 1 89 ? 0.556 8.905 3.596 1.00 95.06 89 THR A N 1
ATOM 708 C CA . THR A 1 89 ? 0.186 9.786 2.477 1.00 95.06 89 THR A CA 1
ATOM 709 C C . THR A 1 89 ? 0.996 11.076 2.509 1.00 95.06 89 THR A C 1
ATOM 711 O O . THR A 1 89 ? 1.535 11.467 1.482 1.00 95.06 89 THR A O 1
ATOM 714 N N . ALA A 1 90 ? 1.162 11.701 3.677 1.00 96.88 90 ALA A N 1
ATOM 715 C CA . ALA A 1 90 ? 2.007 12.885 3.819 1.00 96.88 90 ALA A CA 1
ATOM 716 C C . ALA A 1 90 ? 3.472 12.604 3.434 1.00 96.88 90 ALA A C 1
ATOM 718 O O . ALA A 1 90 ? 4.079 13.398 2.717 1.00 96.88 90 ALA A O 1
ATOM 719 N N . LEU A 1 91 ? 4.022 11.451 3.835 1.00 96.62 91 LEU A N 1
ATOM 720 C CA . LEU A 1 91 ? 5.367 11.021 3.435 1.00 96.62 91 LEU A CA 1
ATOM 721 C C . LEU A 1 91 ? 5.470 10.757 1.928 1.00 96.62 91 LEU A C 1
ATOM 723 O O . LEU A 1 91 ? 6.432 11.191 1.302 1.00 96.62 91 LEU A O 1
ATOM 727 N N . PHE A 1 92 ? 4.486 10.079 1.331 1.00 94.81 92 PHE A N 1
ATOM 728 C CA . PHE A 1 92 ? 4.467 9.797 -0.106 1.00 94.81 92 PHE A CA 1
ATOM 729 C C . PHE A 1 92 ? 4.299 11.064 -0.943 1.00 94.81 92 PHE A C 1
ATOM 731 O O . PHE A 1 92 ? 4.945 11.188 -1.978 1.00 94.81 92 PHE A O 1
ATOM 738 N N . VAL A 1 93 ? 3.488 12.022 -0.489 1.00 95.31 93 VAL A N 1
ATOM 739 C CA . VAL A 1 93 ? 3.382 13.346 -1.115 1.00 95.31 93 VAL A CA 1
ATOM 740 C C . VAL A 1 93 ? 4.717 14.080 -1.003 1.00 95.31 93 VAL A C 1
ATOM 742 O O . VAL A 1 93 ? 5.205 14.579 -2.009 1.00 95.31 93 VAL A O 1
ATOM 745 N N . GLY A 1 94 ? 5.358 14.079 0.171 1.00 96.00 94 GLY A N 1
ATOM 746 C CA . GLY A 1 94 ? 6.694 14.658 0.350 1.00 96.00 94 GLY A CA 1
ATOM 747 C C . GLY A 1 94 ? 7.750 14.034 -0.572 1.00 96.00 94 GLY A C 1
ATOM 748 O O . GLY A 1 94 ? 8.506 14.758 -1.215 1.00 96.00 94 GLY A O 1
ATOM 749 N N . LEU A 1 95 ? 7.757 12.703 -0.705 1.00 95.38 95 LEU A N 1
ATOM 750 C CA . LEU A 1 95 ? 8.602 11.980 -1.664 1.00 95.38 95 LEU A CA 1
ATOM 751 C C . LEU A 1 95 ? 8.284 12.358 -3.114 1.00 95.38 95 LEU A C 1
ATOM 753 O O . LEU A 1 95 ? 9.201 12.575 -3.900 1.00 95.38 95 LEU A O 1
ATOM 757 N N . GLY A 1 96 ? 7.001 12.452 -3.470 1.00 93.75 96 GLY A N 1
ATOM 758 C CA . GLY A 1 96 ? 6.560 12.832 -4.811 1.00 93.75 96 GLY A CA 1
ATOM 759 C C . GLY A 1 96 ? 6.992 14.246 -5.194 1.00 93.75 96 GLY A C 1
ATOM 760 O O . GLY A 1 96 ? 7.438 14.459 -6.316 1.00 93.75 96 GLY A O 1
ATOM 761 N N . LEU A 1 97 ? 6.926 15.191 -4.251 1.00 95.62 97 LEU A N 1
ATOM 762 C CA . LEU A 1 97 ? 7.439 16.548 -4.439 1.00 95.62 97 LEU A CA 1
ATOM 763 C C . LEU A 1 97 ? 8.969 16.559 -4.564 1.00 95.62 97 LEU A C 1
ATOM 765 O O . LEU A 1 97 ? 9.496 17.206 -5.458 1.00 95.62 97 LEU A O 1
ATOM 769 N N . GLY A 1 98 ? 9.682 15.801 -3.725 1.00 94.12 98 GLY A N 1
ATOM 770 C CA . GLY A 1 98 ? 11.146 15.711 -3.782 1.00 94.12 98 GLY A CA 1
ATOM 771 C C . GLY A 1 98 ? 11.690 15.034 -5.046 1.00 94.12 98 GLY A C 1
ATOM 772 O O . GLY A 1 98 ? 12.805 15.326 -5.462 1.00 94.12 98 GLY A O 1
ATOM 773 N N . LEU A 1 99 ? 10.910 14.146 -5.671 1.00 95.06 99 LEU A N 1
ATOM 774 C CA . LEU A 1 99 ? 11.278 13.455 -6.913 1.00 95.06 99 LEU A CA 1
ATOM 775 C C . LEU A 1 99 ? 10.710 14.138 -8.170 1.00 95.06 99 LEU A C 1
ATOM 777 O O . LEU A 1 99 ? 10.907 13.646 -9.281 1.00 95.06 99 LEU A O 1
ATOM 781 N N . GLN A 1 100 ? 9.997 15.256 -8.017 1.00 95.12 100 GLN A N 1
ATOM 782 C CA . GLN A 1 100 ? 9.293 15.916 -9.116 1.00 95.12 100 GLN A CA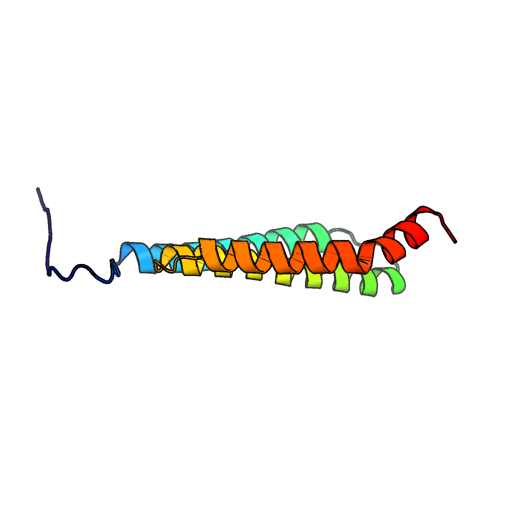 1
ATOM 783 C C . GLN A 1 100 ? 10.239 16.328 -10.251 1.00 95.12 100 GLN A C 1
ATOM 785 O O . GLN A 1 100 ? 9.915 16.102 -11.418 1.00 95.12 100 GLN A O 1
ATOM 790 N N . ASP A 1 101 ? 11.416 16.862 -9.919 1.00 92.94 101 ASP A N 1
ATOM 791 C CA . ASP A 1 101 ? 12.413 17.279 -10.910 1.00 92.94 101 ASP A CA 1
ATOM 792 C C . ASP A 1 101 ? 12.979 16.083 -11.689 1.00 92.94 101 ASP A C 1
ATOM 794 O O . ASP A 1 101 ? 13.024 16.109 -12.914 1.00 92.94 101 ASP A O 1
ATOM 798 N N . ALA A 1 102 ? 13.280 14.971 -11.013 1.00 91.50 102 ALA A N 1
ATOM 799 C CA . ALA A 1 102 ? 13.756 13.759 -11.680 1.00 91.50 1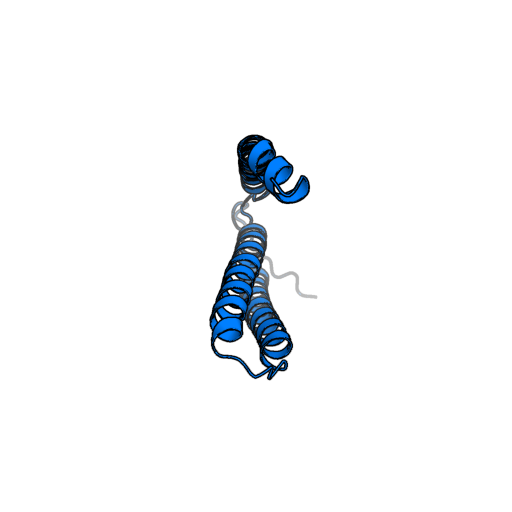02 ALA A CA 1
ATOM 800 C C . ALA A 1 102 ? 12.708 13.175 -12.643 1.00 91.50 102 ALA A C 1
ATOM 802 O O . ALA A 1 102 ? 13.053 12.703 -13.722 1.00 91.50 102 ALA A O 1
ATOM 803 N N . PHE A 1 103 ? 11.419 13.222 -12.284 1.00 88.56 103 PHE A N 1
ATOM 804 C CA . PHE A 1 103 ? 10.336 12.833 -13.194 1.00 88.56 103 PHE A CA 1
ATOM 805 C C . PHE A 1 103 ? 10.215 13.772 -14.395 1.00 88.56 103 PHE A C 1
ATOM 807 O O . PHE A 1 103 ? 9.914 13.315 -15.500 1.00 88.56 103 PHE A O 1
ATOM 814 N N . LYS A 1 104 ? 10.436 15.072 -14.183 1.00 93.00 104 LYS A N 1
ATOM 815 C CA . LYS A 1 104 ? 10.437 16.071 -15.249 1.00 93.00 104 LYS A CA 1
ATOM 816 C C . LYS A 1 104 ? 11.569 15.811 -16.239 1.00 93.00 104 LYS A C 1
ATOM 818 O O . LYS A 1 104 ? 11.298 15.849 -17.434 1.00 93.00 104 LYS A O 1
ATOM 823 N N . ASP A 1 105 ? 12.763 15.479 -15.759 1.00 94.06 105 ASP A 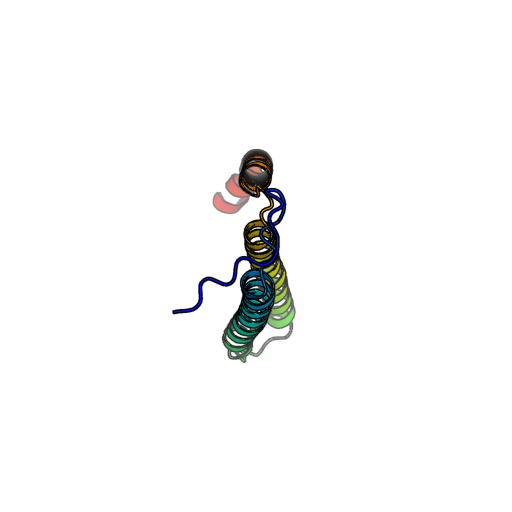N 1
ATOM 824 C CA . ASP A 1 105 ? 13.917 15.136 -16.599 1.00 94.06 105 ASP A CA 1
ATOM 825 C C . ASP A 1 105 ? 13.676 13.835 -17.383 1.00 94.06 105 ASP A C 1
ATOM 827 O O . ASP A 1 105 ? 13.834 13.783 -18.603 1.00 94.06 105 ASP A O 1
ATOM 831 N N . LEU A 1 106 ? 13.143 12.806 -16.716 1.00 91.00 106 LEU A N 1
ATOM 832 C CA . LEU A 1 106 ? 12.750 11.543 -17.355 1.00 91.00 106 LEU A CA 1
ATOM 833 C C . LEU A 1 106 ? 11.695 11.734 -18.455 1.00 91.00 106 LEU A C 1
ATOM 835 O O . LEU A 1 106 ? 11.717 11.032 -19.464 1.00 91.00 106 LEU A O 1
ATOM 839 N N . SER A 1 107 ? 10.752 12.660 -18.253 1.00 88.81 107 SER A N 1
ATOM 840 C CA . SER A 1 107 ? 9.701 12.962 -19.229 1.00 88.81 107 SER A CA 1
ATOM 841 C C . SER A 1 107 ? 10.162 13.902 -20.341 1.00 88.81 107 SER A C 1
ATOM 843 O O . SER A 1 107 ? 9.579 13.861 -21.425 1.00 88.81 107 SER A O 1
ATOM 845 N N . SER A 1 108 ? 11.135 14.777 -20.081 1.00 89.50 108 SER A N 1
ATOM 846 C CA . SER A 1 108 ? 11.677 15.710 -21.073 1.00 89.50 108 SER A CA 1
ATOM 847 C C . SER A 1 108 ? 12.748 15.065 -21.956 1.00 89.50 108 SER A C 1
ATOM 849 O O . SER A 1 108 ? 13.062 15.612 -23.012 1.00 89.50 108 SER A O 1
ATOM 851 N N . GLY A 1 109 ? 13.234 13.876 -21.581 1.00 81.62 109 GLY A N 1
ATOM 852 C CA . GLY A 1 109 ? 14.163 13.075 -22.379 1.00 81.62 109 GLY A CA 1
ATOM 853 C C . GLY A 1 109 ? 15.587 13.629 -22.404 1.00 81.62 109 GLY A C 1
ATOM 854 O O . GLY A 1 109 ? 16.319 13.333 -23.350 1.00 81.62 109 GLY A O 1
ATOM 855 N N . VAL A 1 110 ? 15.945 14.447 -21.409 1.00 62.22 110 VAL A N 1
ATOM 856 C CA . VAL A 1 110 ? 17.289 15.020 -21.214 1.00 62.22 110 VAL A CA 1
ATOM 857 C C . VAL A 1 110 ? 18.202 14.101 -20.412 1.00 62.22 110 VAL A C 1
ATOM 859 O O . VAL A 1 110 ? 17.689 13.310 -19.589 1.00 62.22 110 VAL A O 1
#

Secondary structure (DSSP, 8-state):
---------TT----HHHHHHHHHHHHHHHHHHHHHHHHHTT-----HHHHHHHHHHHHHHHHHHHHHHHHHHHHHTT--HHHHHHHHHHHHHHHHHHTHHHHHHHHHT-